Protein AF-A0A9J6G8J6-F1 (afdb_monomer)

Nearest PDB structures (foldseek):
  1gzh-assembly1_A  TM=3.261E-01  e=7.496E+00  Homo sapiens

Secondary structure (DSSP, 8-state):
--------SSS--SSTT--EEEEEEEEE-PPPSSSGGGTB-TTSSBEEEEEEEEETTS-EEEEEEE---

Sequence (69 aa):
MHQGRVVSQNGEKGPRHAIGFIDGSQIEIPTPSELAQSYFNRKKWSSIILQGICDDRKKFRNVFIGLGA

Radius of gyration: 15.29 Å; Cα contacts (8 Å, |Δi|>4): 109; chains: 1; bounding box: 39×19×34 Å

Solvent-accessible surface area (backbone atoms only — not comparable to full-atom values): 4332 Å² total; per-residue (Å²): 142,80,77,86,75,80,82,65,101,60,95,70,76,68,70,86,89,51,72,46,49,78,53,74,47,77,44,80,45,80,73,50,93,68,69,41,72,51,22,40,23,88,87,77,48,29,23,34,34,41,36,43,31,26,38,66,84,74,42,77,77,45,75,48,79,47,66,20,96

Foldseek 3Di:
DDDPPPPDPDDDQPDPPDQKDKDKDWDFDDQDPPPSVQQQEPVGGGTKMWMFITGSVRDTPDIDIGTHD

pLDDT: mean 81.39, std 18.77, range [34.59, 96.0]

Organism: Haemaphysalis longicornis (NCBI:txid44386)

Structure (mmCIF, N/CA/C/O backbone):
data_AF-A0A9J6G8J6-F1
#
_entry.id   AF-A0A9J6G8J6-F1
#
loop_
_atom_site.group_PDB
_atom_site.id
_atom_site.type_symbol
_atom_site.label_atom_id
_atom_site.label_alt_id
_atom_site.label_comp_id
_atom_site.label_asym_id
_atom_site.label_entity_id
_atom_site.label_seq_id
_atom_site.pdbx_PDB_ins_code
_atom_site.Cartn_x
_atom_site.Cartn_y
_atom_site.Cartn_z
_atom_site.occupancy
_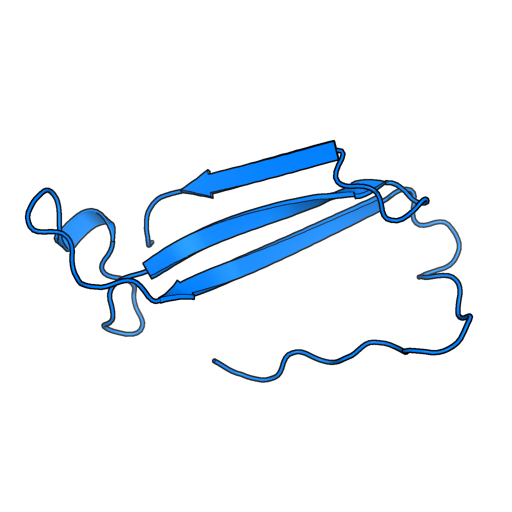atom_site.B_iso_or_equiv
_atom_site.auth_seq_id
_atom_site.auth_comp_id
_atom_site.auth_asym_id
_atom_site.auth_atom_id
_atom_site.pdbx_PDB_model_num
ATOM 1 N N . MET A 1 1 ? 5.098 -0.282 7.803 1.00 45.25 1 MET A N 1
ATOM 2 C CA . MET A 1 1 ? 6.063 0.670 7.229 1.00 45.25 1 MET A CA 1
ATOM 3 C C . MET A 1 1 ? 7.453 0.068 7.362 1.00 45.25 1 MET A C 1
ATOM 5 O O . MET A 1 1 ? 7.943 -0.086 8.472 1.00 45.25 1 MET A O 1
ATOM 9 N N . HIS A 1 2 ? 8.040 -0.389 6.259 1.00 36.56 2 HIS A N 1
ATOM 10 C CA . HIS A 1 2 ? 9.454 -0.745 6.207 1.00 36.56 2 HIS A CA 1
ATOM 11 C C . HIS A 1 2 ? 9.979 -0.270 4.854 1.00 36.56 2 HIS A C 1
ATOM 13 O O . HIS A 1 2 ? 9.616 -0.817 3.822 1.00 36.56 2 HIS A O 1
ATOM 19 N N . GLN A 1 3 ? 10.745 0.818 4.929 1.00 34.59 3 GLN A N 1
ATOM 2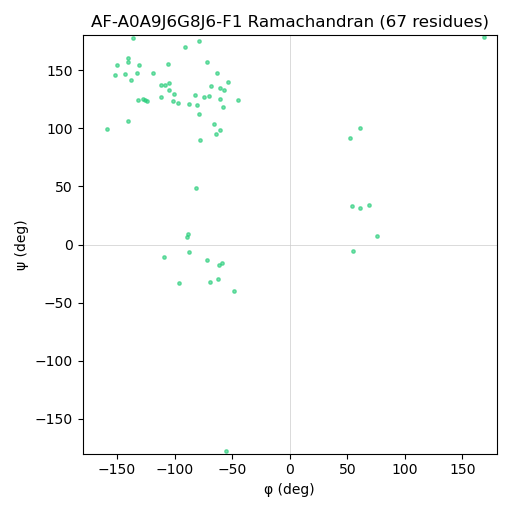0 C CA . GLN A 1 3 ? 11.721 1.306 3.959 1.00 34.59 3 GLN A CA 1
ATOM 21 C C . GLN A 1 3 ? 11.224 1.466 2.516 1.00 34.59 3 GLN A C 1
ATOM 23 O O . GLN A 1 3 ? 11.365 0.582 1.676 1.00 34.59 3 GLN A O 1
ATOM 28 N N . GLY A 1 4 ? 10.748 2.676 2.207 1.00 36.03 4 GLY A N 1
ATOM 29 C CA . GLY A 1 4 ? 10.817 3.185 0.843 1.00 36.03 4 GLY A CA 1
ATOM 30 C C . GLY A 1 4 ? 12.286 3.263 0.442 1.00 36.03 4 GLY A C 1
ATOM 31 O O . GLY A 1 4 ? 12.999 4.188 0.825 1.00 36.03 4 GLY A O 1
ATOM 32 N N . ARG A 1 5 ? 12.761 2.255 -0.290 1.00 39.25 5 ARG A N 1
ATOM 33 C CA . ARG A 1 5 ? 14.047 2.323 -0.971 1.00 39.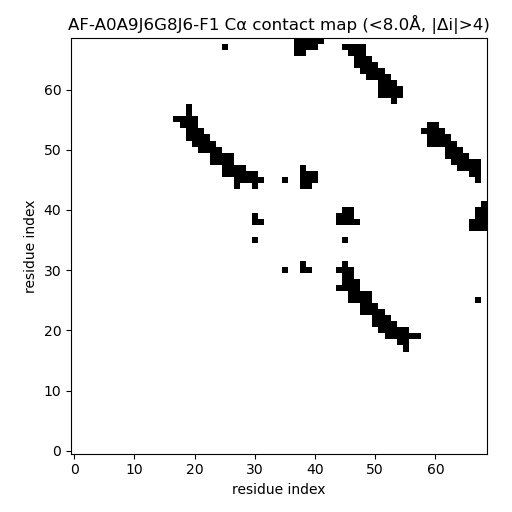25 5 ARG A CA 1
ATOM 34 C C . ARG A 1 5 ? 13.897 3.408 -2.030 1.00 39.25 5 ARG A C 1
ATOM 36 O O . ARG A 1 5 ? 13.252 3.188 -3.050 1.00 39.25 5 ARG A O 1
ATOM 43 N N . VAL A 1 6 ? 14.461 4.588 -1.783 1.00 50.19 6 VAL A N 1
ATOM 44 C CA . VAL A 1 6 ? 14.670 5.577 -2.841 1.00 50.19 6 VAL A CA 1
ATOM 45 C C . VAL A 1 6 ? 15.656 4.943 -3.818 1.00 50.19 6 VAL A C 1
ATOM 47 O O . VAL A 1 6 ? 16.866 4.953 -3.599 1.00 50.19 6 VAL A O 1
ATOM 50 N N . VAL A 1 7 ? 15.137 4.312 -4.871 1.00 49.34 7 VAL A N 1
ATOM 51 C CA . VAL A 1 7 ? 15.952 3.850 -5.993 1.00 49.34 7 VAL A CA 1
ATOM 52 C C . VAL A 1 7 ? 16.243 5.080 -6.849 1.00 49.34 7 VAL A C 1
ATOM 54 O O . VAL A 1 7 ? 15.477 5.433 -7.737 1.00 49.34 7 VAL A O 1
ATOM 57 N N . SER A 1 8 ? 17.354 5.733 -6.503 1.00 48.06 8 SER A N 1
ATOM 58 C CA . SER A 1 8 ? 18.113 6.688 -7.313 1.00 48.06 8 SER A CA 1
ATOM 59 C C . SER A 1 8 ? 17.373 7.965 -7.749 1.00 48.06 8 SER A C 1
ATOM 61 O O . SER A 1 8 ? 16.661 8.012 -8.751 1.00 48.06 8 SER A O 1
ATOM 63 N N . GLN A 1 9 ? 17.636 9.064 -7.030 1.00 52.78 9 GLN A N 1
ATOM 64 C CA . GLN A 1 9 ? 17.442 10.433 -7.525 1.00 52.78 9 GLN A CA 1
ATOM 65 C C . GLN A 1 9 ? 18.624 10.881 -8.407 1.00 52.78 9 GLN A C 1
ATOM 67 O O . GLN A 1 9 ? 19.177 11.944 -8.173 1.00 52.78 9 GLN A O 1
ATOM 72 N N . ASN A 1 10 ? 19.063 10.091 -9.390 1.00 44.81 10 ASN A N 1
ATOM 73 C CA . ASN A 1 10 ? 20.076 10.542 -10.352 1.00 44.81 10 ASN A CA 1
ATOM 74 C C . ASN A 1 10 ? 20.017 9.702 -11.625 1.00 44.81 10 ASN A C 1
ATOM 76 O O . ASN A 1 10 ? 20.563 8.613 -11.633 1.00 44.81 10 ASN A O 1
ATOM 80 N N . GLY A 1 11 ? 19.376 10.203 -12.690 1.00 50.56 11 GLY A N 1
ATOM 81 C CA . GLY A 1 11 ? 19.653 9.861 -14.101 1.00 50.56 11 GLY A CA 1
ATOM 82 C C . GLY A 1 11 ? 19.625 8.394 -14.570 1.00 50.56 11 GLY A C 1
ATOM 83 O O . GLY A 1 11 ? 19.741 8.148 -15.770 1.00 50.56 11 GLY A O 1
ATOM 84 N N . GLU A 1 12 ? 19.458 7.413 -13.691 1.00 55.56 12 GLU A N 1
ATOM 85 C CA . GLU A 1 12 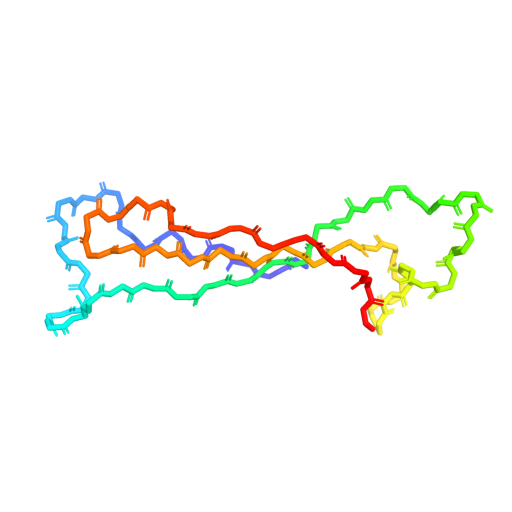? 19.562 6.004 -14.022 1.00 55.56 12 GLU A CA 1
ATOM 86 C C . GLU A 1 12 ? 18.255 5.551 -14.667 1.00 55.56 12 GLU A C 1
ATOM 88 O O . GLU A 1 12 ? 17.148 5.668 -14.120 1.00 55.56 12 GLU A O 1
ATOM 93 N N . LYS A 1 13 ? 18.380 5.066 -15.905 1.00 57.22 13 LYS A N 1
ATOM 94 C CA . LYS A 1 13 ? 17.307 4.321 -16.554 1.00 57.22 13 LYS A CA 1
ATOM 95 C C . LYS A 1 13 ? 17.045 3.091 -15.683 1.00 57.22 13 LYS A C 1
ATOM 97 O O . LYS A 1 13 ? 17.995 2.452 -15.237 1.00 57.22 13 LYS A O 1
ATOM 102 N N . GLY A 1 14 ? 15.767 2.802 -15.425 1.00 63.12 14 GLY A N 1
ATOM 103 C CA . GLY A 1 14 ? 15.349 1.591 -14.716 1.00 63.12 14 GLY A CA 1
ATOM 104 C C . GLY A 1 14 ? 15.877 0.317 -15.395 1.00 63.12 14 GLY A C 1
ATOM 105 O O . GLY A 1 14 ? 16.600 0.412 -16.390 1.00 63.12 14 GLY A O 1
ATOM 106 N N .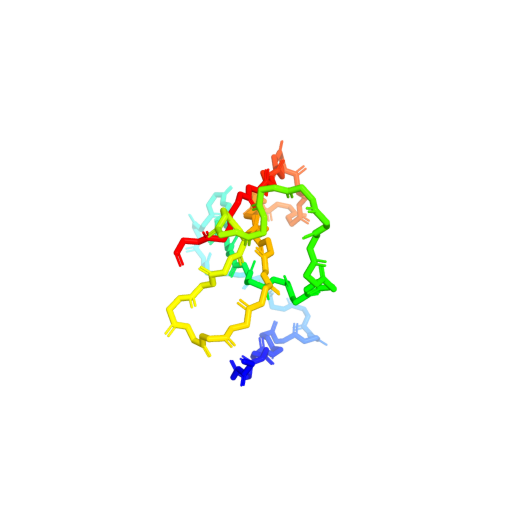 PRO A 1 15 ? 15.536 -0.882 -14.888 1.00 67.31 15 PRO A N 1
ATOM 107 C CA . PRO A 1 15 ? 16.038 -2.142 -15.427 1.00 67.31 15 PRO A CA 1
ATOM 108 C C . PRO A 1 15 ? 15.973 -2.142 -16.957 1.00 67.31 15 PRO A C 1
ATOM 110 O O . PRO A 1 15 ? 14.927 -1.846 -17.543 1.00 67.31 15 PRO A O 1
ATOM 113 N N . ARG A 1 16 ? 17.117 -2.382 -17.610 1.00 68.62 16 ARG A N 1
ATOM 114 C CA . ARG A 1 16 ? 17.197 -2.350 -19.075 1.00 68.62 16 ARG A CA 1
ATOM 115 C C . ARG A 1 16 ? 16.186 -3.362 -19.623 1.00 68.62 16 ARG A C 1
ATOM 117 O O . ARG A 1 16 ? 16.131 -4.481 -19.126 1.00 68.62 16 ARG A O 1
ATOM 124 N N . HIS A 1 17 ? 15.401 -2.950 -20.621 1.00 76.19 17 HIS A N 1
ATOM 125 C CA . HIS A 1 17 ? 14.306 -3.720 -21.239 1.00 76.19 17 HIS A CA 1
ATOM 126 C C . HIS A 1 17 ? 12.993 -3.834 -20.441 1.00 76.19 17 HIS A C 1
ATOM 128 O O . HIS A 1 17 ? 12.086 -4.538 -20.881 1.00 76.19 17 HIS A O 1
ATOM 134 N N . ALA A 1 18 ? 12.831 -3.125 -19.319 1.00 78.94 18 ALA A N 1
ATOM 135 C CA . ALA A 1 18 ? 11.521 -3.011 -18.679 1.00 78.94 18 ALA A CA 1
ATOM 136 C C . ALA A 1 18 ? 10.570 -2.145 -19.527 1.00 78.94 18 ALA A C 1
ATOM 138 O O . ALA A 1 18 ? 10.899 -1.011 -19.867 1.00 78.94 18 ALA A O 1
ATOM 139 N N . ILE A 1 19 ? 9.377 -2.668 -19.825 1.00 85.25 19 ILE A N 1
ATOM 140 C CA . ILE A 1 19 ? 8.298 -1.942 -20.527 1.00 85.25 19 ILE A CA 1
ATOM 141 C C . ILE A 1 19 ? 7.389 -1.146 -19.572 1.00 85.25 19 ILE A C 1
ATOM 143 O O . ILE A 1 19 ? 6.505 -0.411 -20.008 1.00 85.25 19 ILE A O 1
ATOM 147 N N . GLY A 1 20 ? 7.586 -1.313 -18.263 1.00 87.94 20 GLY A N 1
ATOM 148 C CA . GLY A 1 20 ? 6.775 -0.711 -17.216 1.00 87.94 20 GLY A CA 1
ATOM 149 C C . GLY A 1 20 ? 7.069 -1.298 -15.836 1.00 87.94 20 GLY A C 1
ATOM 150 O O . GLY A 1 20 ? 7.900 -2.198 -15.698 1.00 87.94 20 GLY A O 1
ATOM 151 N N . PHE A 1 21 ? 6.382 -0.785 -14.817 1.00 90.44 21 PHE A N 1
ATOM 152 C CA . PHE A 1 21 ? 6.506 -1.208 -13.419 1.00 90.44 21 PHE A CA 1
ATOM 153 C C . PHE A 1 21 ? 5.129 -1.418 -12.796 1.00 90.44 21 PHE A C 1
ATOM 155 O O . PHE A 1 21 ? 4.186 -0.700 -13.126 1.00 90.44 21 PHE A O 1
ATOM 162 N N . ILE A 1 22 ? 5.038 -2.367 -11.868 1.00 93.12 22 ILE A N 1
ATOM 163 C CA . ILE A 1 22 ? 3.873 -2.575 -11.008 1.00 93.12 22 ILE A CA 1
ATOM 164 C C . ILE A 1 22 ? 4.380 -2.542 -9.573 1.00 93.12 22 ILE A C 1
ATOM 166 O O . ILE A 1 22 ? 5.287 -3.299 -9.232 1.00 93.12 22 ILE A O 1
ATOM 170 N N . ASP A 1 23 ? 3.806 -1.672 -8.754 1.00 91.88 23 ASP A N 1
ATOM 171 C CA . ASP A 1 23 ? 4.138 -1.581 -7.335 1.00 91.88 23 ASP A CA 1
ATOM 172 C C . ASP A 1 23 ? 2.877 -1.332 -6.505 1.00 91.88 23 ASP A C 1
ATOM 174 O O . ASP A 1 23 ? 1.867 -0.840 -7.020 1.00 91.88 23 ASP A O 1
ATOM 178 N N . GLY A 1 24 ? 2.929 -1.688 -5.225 1.00 91.62 24 GLY A N 1
ATOM 179 C CA . GLY A 1 24 ? 1.811 -1.557 -4.308 1.00 91.62 24 GLY A CA 1
ATOM 180 C C . GLY A 1 24 ? 2.233 -1.151 -2.902 1.00 91.62 24 GLY A C 1
ATOM 181 O O . GLY A 1 24 ? 3.288 -1.527 -2.399 1.00 91.62 24 GLY A O 1
ATOM 182 N N . SER A 1 25 ? 1.385 -0.375 -2.238 1.00 92.69 25 SER A N 1
ATOM 183 C CA . SER A 1 25 ? 1.605 0.108 -0.877 1.00 92.69 25 SER A CA 1
ATOM 184 C C . SER A 1 25 ? 0.327 0.022 -0.058 1.00 92.69 25 SER A C 1
ATOM 186 O O . SER A 1 25 ? -0.762 0.310 -0.547 1.00 92.69 25 SER A O 1
ATOM 188 N N . GLN A 1 26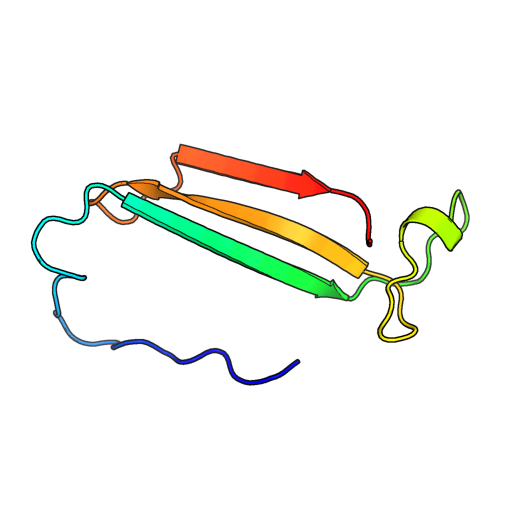 ? 0.465 -0.352 1.215 1.00 93.56 26 GLN A N 1
ATOM 189 C CA . GLN A 1 26 ? -0.617 -0.187 2.183 1.00 93.56 26 GLN A CA 1
ATOM 190 C C . GLN A 1 26 ? -0.528 1.206 2.792 1.00 93.56 26 GLN A C 1
ATOM 192 O O . GLN A 1 26 ? 0.489 1.547 3.401 1.00 93.56 26 GLN A O 1
ATOM 197 N N . ILE A 1 27 ? -1.593 1.982 2.629 1.00 94.06 27 ILE A N 1
ATOM 198 C CA . ILE A 1 27 ? -1.728 3.324 3.189 1.00 94.06 27 ILE A CA 1
ATOM 199 C C . ILE A 1 27 ? -2.604 3.210 4.427 1.00 94.06 27 ILE A C 1
ATOM 201 O O . ILE A 1 27 ? -3.714 2.684 4.358 1.00 94.06 27 ILE A O 1
ATOM 205 N N . GLU A 1 28 ? -2.081 3.665 5.559 1.00 95.25 28 GLU A N 1
ATOM 206 C CA . GLU A 1 28 ? -2.825 3.719 6.814 1.00 95.25 28 GLU A CA 1
ATOM 207 C C . GLU A 1 28 ? -3.927 4.766 6.730 1.00 95.25 28 GLU A C 1
ATOM 209 O O . GLU A 1 28 ? -3.720 5.866 6.216 1.00 95.25 28 GLU A O 1
ATOM 214 N N . ILE A 1 29 ? -5.106 4.397 7.219 1.00 94.06 29 ILE A N 1
ATOM 215 C CA . ILE A 1 29 ? -6.269 5.272 7.281 1.00 94.06 29 ILE A CA 1
ATOM 216 C C . ILE A 1 29 ? -6.873 5.214 8.686 1.00 94.06 29 ILE A C 1
ATOM 218 O O . ILE A 1 29 ? -6.746 4.192 9.368 1.00 94.06 29 ILE A O 1
ATOM 222 N N . PRO A 1 30 ? -7.584 6.266 9.122 1.00 95.06 30 PRO A N 1
ATOM 223 C CA . PRO A 1 30 ? -8.480 6.148 10.262 1.00 95.06 30 PRO A CA 1
ATOM 224 C C . PRO A 1 30 ? -9.462 4.996 10.035 1.00 95.06 30 PRO A C 1
ATOM 226 O O . PRO A 1 30 ? -9.950 4.816 8.919 1.00 95.06 30 PRO A O 1
ATOM 229 N N . THR A 1 31 ? -9.754 4.221 11.080 1.00 94.06 31 THR A N 1
ATOM 230 C CA . THR A 1 31 ? -10.730 3.130 10.993 1.00 94.06 31 THR A CA 1
ATOM 231 C C . THR A 1 31 ? -12.085 3.684 10.549 1.00 94.06 31 THR A C 1
ATOM 233 O O . THR A 1 31 ? -12.649 4.514 11.267 1.00 94.06 31 THR A O 1
ATOM 236 N N . PRO A 1 32 ? -12.614 3.250 9.392 1.00 91.19 32 PRO A N 1
ATOM 237 C CA . PRO A 1 32 ? -13.910 3.719 8.920 1.00 91.19 32 PRO A CA 1
ATOM 238 C C . PRO A 1 32 ? -15.036 3.313 9.874 1.00 91.19 32 PRO A C 1
ATOM 240 O O . PRO A 1 32 ? -14.976 2.252 10.496 1.00 91.19 32 PRO A O 1
ATOM 243 N N . SER A 1 33 ? -16.076 4.144 9.978 1.00 94.12 33 SER A N 1
ATOM 244 C CA . SER A 1 33 ? -17.266 3.842 10.788 1.00 94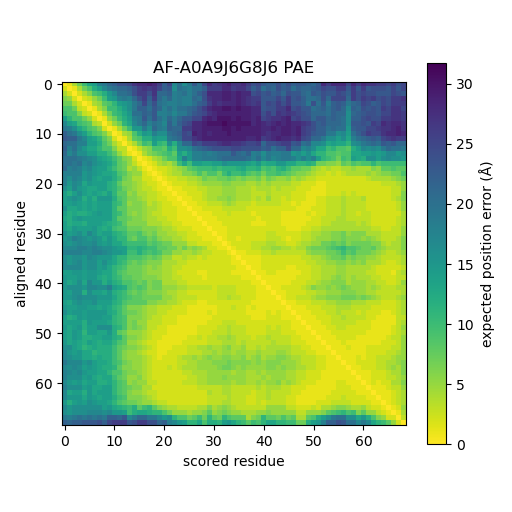.12 33 SER A CA 1
ATOM 245 C C . SER A 1 33 ? -18.102 2.708 10.193 1.00 94.12 33 SER A C 1
ATOM 247 O O . SER A 1 33 ? -18.714 1.934 10.924 1.00 94.12 33 SER A O 1
ATOM 249 N N . GLU A 1 34 ? -18.107 2.597 8.867 1.00 92.62 34 GLU A N 1
ATOM 250 C CA . GLU A 1 34 ? -18.794 1.552 8.117 1.00 92.62 34 GLU A CA 1
ATOM 251 C C . GLU A 1 34 ? -17.782 0.539 7.589 1.00 92.62 34 GLU A C 1
ATOM 253 O O . GLU A 1 34 ? -16.707 0.911 7.122 1.00 92.62 34 GLU A O 1
ATOM 258 N N . LEU A 1 35 ? -18.127 -0.751 7.651 1.00 89.50 35 LEU A N 1
ATOM 259 C CA . LEU A 1 35 ? -17.294 -1.835 7.115 1.00 89.50 35 LEU A CA 1
ATOM 260 C C . LEU A 1 35 ? -15.845 -1.824 7.651 1.00 89.50 35 LEU A C 1
ATOM 262 O O . LEU A 1 35 ? -14.922 -2.225 6.950 1.00 89.50 35 LEU A O 1
ATOM 266 N N . ALA A 1 36 ? -15.628 -1.408 8.905 1.00 90.69 36 ALA A N 1
ATOM 267 C CA . ALA A 1 36 ? -14.302 -1.305 9.531 1.00 90.69 36 ALA A CA 1
ATOM 268 C C . ALA A 1 36 ? -13.432 -2.564 9.344 1.00 90.69 36 ALA A C 1
ATOM 270 O O . ALA A 1 36 ? -12.235 -2.478 9.071 1.00 90.69 36 ALA A O 1
ATOM 271 N N . GLN A 1 37 ? -14.053 -3.744 9.442 1.00 91.44 37 GLN A N 1
ATOM 272 C CA . GLN A 1 37 ? -13.385 -5.034 9.256 1.00 91.44 37 GLN A CA 1
ATOM 273 C C . GLN A 1 37 ? -12.804 -5.212 7.849 1.00 91.44 37 GLN A C 1
ATOM 275 O O . GLN A 1 37 ? -11.785 -5.874 7.702 1.00 91.44 37 GLN A O 1
ATOM 280 N N . SER A 1 38 ? -13.400 -4.591 6.831 1.00 92.75 38 SER A N 1
ATOM 281 C CA . SER A 1 38 ? -12.920 -4.633 5.447 1.00 92.75 38 SER A CA 1
ATOM 282 C C . SER A 1 38 ? -11.645 -3.822 5.219 1.00 92.75 38 SER A C 1
ATOM 284 O O . SER A 1 38 ? -11.020 -3.951 4.175 1.00 92.75 38 SER A O 1
ATOM 286 N N . TYR A 1 39 ? -11.252 -2.968 6.163 1.00 93.00 39 TYR A N 1
ATOM 287 C CA . TYR A 1 39 ? -10.012 -2.194 6.079 1.00 93.00 39 TYR A CA 1
ATOM 288 C C . TYR A 1 39 ? -8.960 -2.685 7.072 1.00 93.00 39 TYR A C 1
ATOM 290 O O . TYR A 1 39 ? -7.802 -2.278 6.989 1.00 93.00 39 TYR A O 1
ATOM 298 N N . PHE A 1 40 ? -9.336 -3.561 8.004 1.00 93.44 40 PHE A N 1
ATOM 299 C CA . PHE A 1 40 ? -8.448 -4.057 9.041 1.00 93.44 40 PHE A CA 1
ATOM 300 C C . PHE A 1 40 ? -7.530 -5.147 8.494 1.00 93.44 40 PHE A C 1
ATOM 302 O O . PHE A 1 40 ? -7.969 -6.245 8.164 1.00 93.44 40 PHE A O 1
ATOM 309 N N . ASN A 1 41 ? -6.238 -4.848 8.414 1.00 91.62 41 ASN A N 1
ATOM 310 C CA . ASN A 1 41 ? -5.272 -5.751 7.803 1.00 91.62 41 ASN A CA 1
ATOM 311 C C . ASN A 1 41 ? -4.634 -6.724 8.813 1.00 91.62 41 ASN A C 1
ATOM 313 O O . ASN A 1 41 ? -4.696 -6.549 10.035 1.00 91.62 41 ASN A O 1
ATOM 317 N N . ARG A 1 42 ? -3.888 -7.717 8.307 1.00 89.94 42 ARG A N 1
ATOM 318 C CA . ARG A 1 42 ? -3.129 -8.678 9.148 1.00 89.94 42 ARG A CA 1
ATOM 319 C C . ARG A 1 42 ? -2.090 -8.057 10.092 1.00 89.94 42 ARG A C 1
ATOM 321 O O . ARG A 1 42 ? -1.613 -8.733 11.002 1.00 89.94 42 ARG A O 1
ATOM 328 N N . LYS A 1 43 ? -1.708 -6.795 9.886 1.00 90.50 43 LYS A N 1
ATOM 329 C CA . LYS A 1 43 ? -0.777 -6.058 10.756 1.00 90.50 43 LYS A CA 1
ATOM 330 C C . LYS A 1 43 ? -1.498 -5.327 11.896 1.00 90.50 43 LYS A C 1
ATOM 332 O O . LYS A 1 43 ? -0.833 -4.640 12.665 1.00 90.50 43 LYS A O 1
ATOM 337 N N . LYS A 1 44 ? -2.810 -5.540 12.042 1.00 92.81 44 LYS A N 1
ATOM 338 C CA . LYS A 1 44 ? -3.667 -5.017 13.111 1.00 92.81 44 LYS A CA 1
ATOM 339 C C . LYS A 1 44 ? -3.889 -3.499 13.068 1.00 92.81 44 LYS A C 1
ATOM 341 O O . LYS A 1 44 ? -4.024 -2.872 14.114 1.00 92.81 44 LYS A O 1
ATOM 346 N N . TRP A 1 45 ? -3.942 -2.916 11.872 1.00 93.81 45 TRP A N 1
ATOM 347 C CA . TRP A 1 45 ? -4.336 -1.517 11.655 1.00 93.81 45 TRP A CA 1
ATOM 348 C C . TRP A 1 45 ? -5.206 -1.377 10.402 1.00 93.81 45 TRP A C 1
ATOM 350 O O . TRP A 1 45 ? -5.224 -2.263 9.544 1.00 93.81 45 TRP A O 1
ATOM 360 N N . SER A 1 46 ? -5.947 -0.273 10.315 1.00 95.12 46 SER A N 1
ATOM 361 C CA . SER A 1 46 ? -6.854 0.015 9.199 1.00 95.12 46 SER A CA 1
ATOM 362 C C . SER A 1 46 ? -6.095 0.617 8.019 1.00 95.12 46 SER A C 1
ATOM 364 O O . SER A 1 46 ? -5.338 1.574 8.173 1.00 95.12 46 SER A O 1
ATOM 366 N N . SER A 1 47 ? -6.272 0.053 6.828 1.00 95.56 47 SER A N 1
ATOM 367 C CA . SER A 1 47 ? -5.513 0.435 5.640 1.00 95.56 47 SER A CA 1
ATOM 368 C C . SER A 1 47 ? -6.285 0.251 4.346 1.00 95.56 47 SER A C 1
ATOM 370 O O . SER A 1 47 ? -7.115 -0.650 4.244 1.00 95.56 47 SER A O 1
ATOM 372 N N . ILE A 1 48 ? -5.908 1.021 3.332 1.00 95.06 48 ILE A N 1
ATOM 373 C CA . ILE A 1 48 ? -6.234 0.744 1.930 1.00 95.06 48 ILE A CA 1
ATOM 374 C C . ILE A 1 48 ? -5.003 0.223 1.194 1.00 95.06 48 ILE A C 1
ATOM 376 O O . ILE A 1 48 ? -3.862 0.512 1.568 1.00 95.06 48 ILE A O 1
ATOM 380 N N . ILE A 1 49 ? -5.236 -0.530 0.125 1.00 94.19 49 ILE A N 1
ATOM 381 C CA . ILE A 1 49 ? -4.189 -0.970 -0.797 1.00 94.19 49 ILE A CA 1
ATOM 382 C C . ILE A 1 49 ? -4.179 -0.015 -1.990 1.00 94.19 49 ILE A C 1
ATOM 384 O O . ILE A 1 49 ? -5.184 0.109 -2.685 1.00 94.19 49 ILE A O 1
ATOM 388 N N . LEU A 1 50 ? -3.043 0.634 -2.239 1.00 94.94 50 LEU A N 1
ATOM 389 C CA . LEU A 1 50 ? -2.760 1.370 -3.469 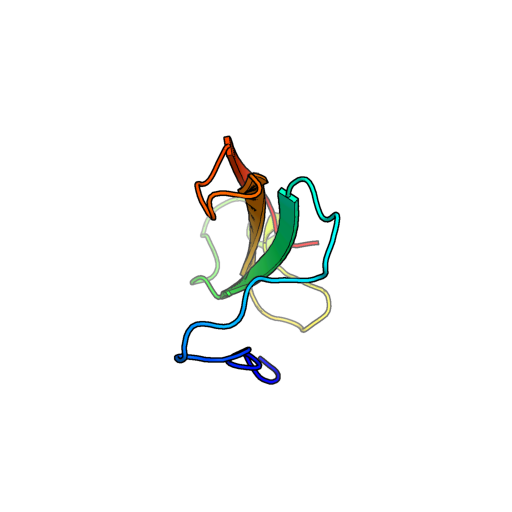1.00 94.94 50 LEU A CA 1
ATOM 390 C C . LEU A 1 50 ? -1.885 0.496 -4.365 1.00 94.94 50 LEU A C 1
ATOM 392 O O . LEU A 1 50 ? -0.843 0.032 -3.908 1.00 94.94 50 LEU A O 1
ATOM 396 N N . GLN A 1 51 ? -2.257 0.316 -5.629 1.00 95.06 51 GLN A N 1
ATOM 397 C CA . GLN A 1 51 ? -1.421 -0.336 -6.636 1.00 95.06 51 GLN A CA 1
ATOM 398 C C . GLN A 1 51 ? -1.304 0.557 -7.871 1.00 95.06 51 GLN A C 1
ATOM 400 O O . GLN A 1 51 ? -2.309 0.964 -8.451 1.00 95.06 51 GLN A O 1
ATOM 405 N N . GLY A 1 52 ? -0.074 0.865 -8.273 1.00 94.75 52 GLY A N 1
ATOM 406 C CA . GLY A 1 52 ? 0.225 1.687 -9.441 1.00 94.75 52 GLY A CA 1
ATOM 407 C C . GLY A 1 52 ? 0.875 0.866 -10.548 1.00 94.75 52 GLY A C 1
ATOM 408 O O . GLY A 1 52 ? 1.772 0.064 -10.287 1.00 94.75 52 GLY A O 1
ATOM 409 N N . ILE A 1 53 ? 0.443 1.094 -11.787 1.00 94.62 53 ILE A N 1
ATOM 410 C CA . ILE A 1 53 ? 1.096 0.585 -12.997 1.00 94.62 53 ILE A CA 1
ATOM 411 C C . ILE A 1 53 ? 1.683 1.772 -13.746 1.00 94.62 53 ILE A C 1
ATOM 413 O O . ILE A 1 53 ? 0.956 2.717 -14.062 1.00 94.62 53 ILE A O 1
ATOM 417 N N . CYS A 1 54 ? 2.968 1.710 -14.074 1.00 92.38 54 CYS A N 1
ATOM 418 C CA . CYS A 1 54 ? 3.670 2.731 -14.845 1.00 92.38 54 CYS A CA 1
ATOM 419 C C . CYS A 1 54 ? 4.209 2.163 -16.154 1.00 92.38 54 CYS A C 1
ATOM 421 O O . CYS A 1 54 ? 4.610 1.004 -16.199 1.00 92.38 54 CYS A O 1
ATOM 423 N N . ASP A 1 55 ? 4.265 2.990 -17.195 1.00 90.06 55 ASP A N 1
ATOM 424 C CA . ASP A 1 55 ? 5.014 2.680 -18.414 1.00 90.06 55 ASP A CA 1
ATOM 425 C C . ASP A 1 55 ? 6.528 2.921 -18.236 1.00 90.06 55 ASP A C 1
ATOM 427 O O . ASP A 1 55 ? 7.004 3.409 -17.203 1.00 90.06 55 ASP A O 1
ATOM 431 N N . ASP A 1 56 ? 7.297 2.575 -19.263 1.00 87.75 56 ASP A N 1
ATOM 432 C CA . ASP A 1 56 ? 8.743 2.801 -19.369 1.00 87.75 56 ASP A CA 1
ATOM 433 C C . ASP A 1 56 ? 9.143 4.291 -19.326 1.00 87.75 56 ASP A C 1
ATOM 435 O O . ASP A 1 56 ? 10.285 4.637 -19.006 1.00 87.75 56 ASP A O 1
ATOM 439 N N . ARG A 1 57 ? 8.186 5.195 -19.562 1.00 87.94 57 ARG A N 1
ATOM 440 C CA . ARG A 1 57 ? 8.328 6.652 -19.422 1.00 87.94 57 ARG A CA 1
ATOM 441 C C . ARG A 1 57 ? 8.012 7.149 -18.011 1.00 87.94 57 ARG A C 1
ATOM 443 O O . ARG A 1 57 ? 7.964 8.365 -17.796 1.00 87.94 57 ARG A O 1
ATOM 450 N N . LYS A 1 58 ? 7.840 6.237 -17.048 1.00 85.12 58 LYS A N 1
ATOM 451 C CA . LYS A 1 58 ? 7.529 6.532 -15.641 1.00 85.12 58 LYS A CA 1
ATOM 452 C C . LYS A 1 58 ? 6.195 7.281 -15.487 1.00 85.12 58 LYS A C 1
ATOM 454 O O . LYS A 1 58 ? 6.055 8.112 -14.588 1.00 85.12 58 LYS A O 1
ATOM 459 N N . LYS A 1 59 ? 5.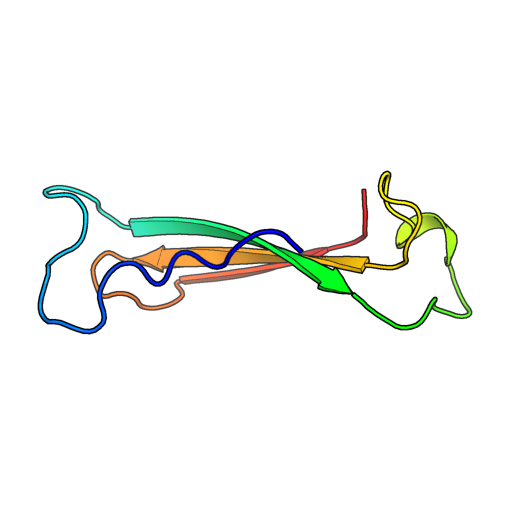221 7.041 -16.372 1.00 90.38 59 LYS A N 1
ATOM 460 C CA . LYS A 1 59 ? 3.867 7.607 -16.282 1.00 90.38 59 LYS A CA 1
ATOM 461 C C . LYS A 1 59 ? 2.885 6.550 -15.809 1.00 90.38 59 LYS A C 1
ATOM 463 O O . LYS A 1 59 ? 2.856 5.448 -16.352 1.00 90.38 59 LYS A O 1
ATOM 468 N N . PHE A 1 60 ? 2.044 6.912 -14.840 1.00 93.38 60 PHE A N 1
ATOM 469 C CA . PHE A 1 60 ? 0.955 6.046 -14.406 1.00 93.38 60 PHE A CA 1
ATOM 470 C C . PHE A 1 60 ? 0.009 5.768 -15.574 1.00 93.38 60 PHE A C 1
ATOM 472 O O . PHE A 1 60 ? -0.509 6.683 -16.215 1.00 93.38 60 PHE A O 1
ATOM 479 N N . ARG A 1 61 ? -0.202 4.485 -15.844 1.00 95.12 61 ARG A N 1
ATOM 480 C CA . ARG A 1 61 ? -1.184 3.980 -16.804 1.00 95.12 61 ARG A CA 1
ATOM 481 C C . ARG A 1 61 ? -2.472 3.584 -16.110 1.00 95.12 61 ARG A C 1
ATOM 483 O O . ARG A 1 61 ? -3.540 3.707 -16.699 1.00 95.12 61 ARG A O 1
ATOM 490 N N . ASN A 1 62 ? -2.355 3.099 -14.879 1.00 96.00 62 ASN A N 1
ATOM 491 C CA . ASN A 1 62 ? -3.477 2.695 -14.056 1.00 96.00 62 ASN A CA 1
ATOM 492 C C . ASN A 1 62 ? -3.111 2.862 -12.579 1.00 96.00 62 ASN A C 1
ATOM 494 O O . ASN A 1 62 ? -1.955 2.660 -12.193 1.00 96.00 62 ASN A O 1
ATOM 498 N N . VAL A 1 63 ? -4.105 3.229 -11.780 1.00 95.25 63 VAL A N 1
ATOM 499 C CA . VAL A 1 63 ? -4.029 3.250 -10.326 1.00 95.25 63 VAL A CA 1
ATOM 500 C C . VAL A 1 63 ? -5.270 2.546 -9.798 1.00 95.25 63 VAL A C 1
ATOM 502 O O . VAL A 1 63 ? -6.392 2.937 -10.116 1.00 95.25 63 VAL A O 1
ATOM 505 N N . PHE A 1 64 ? -5.056 1.527 -8.977 1.00 95.56 64 PHE A N 1
ATOM 506 C CA . PHE A 1 64 ? -6.106 0.821 -8.265 1.00 95.56 64 PHE A CA 1
ATOM 507 C C . PHE A 1 64 ? -6.042 1.158 -6.776 1.00 95.56 64 PHE A C 1
ATOM 509 O O . PHE A 1 64 ? -4.961 1.188 -6.184 1.00 95.56 64 PHE A O 1
ATOM 516 N N . ILE A 1 65 ? -7.212 1.392 -6.182 1.00 94.31 65 ILE A N 1
ATOM 517 C CA . ILE A 1 65 ? -7.387 1.600 -4.746 1.00 94.31 65 ILE A CA 1
ATOM 518 C C . ILE A 1 65 ? -8.406 0.578 -4.255 1.00 94.31 65 ILE A C 1
ATOM 520 O O . ILE A 1 65 ? -9.524 0.520 -4.766 1.00 94.31 65 ILE A O 1
ATOM 524 N N . GLY A 1 66 ? -8.011 -0.223 -3.269 1.00 89.56 66 GLY A N 1
ATOM 525 C CA . GLY A 1 66 ? -8.823 -1.307 -2.733 1.00 89.56 66 GLY A CA 1
ATOM 526 C C . GLY A 1 66 ? -8.814 -1.390 -1.211 1.00 89.56 66 GLY A C 1
ATOM 527 O O . GLY A 1 66 ? -8.133 -0.637 -0.512 1.00 89.56 66 GLY A O 1
ATOM 528 N N . LEU A 1 67 ? -9.595 -2.345 -0.719 1.00 87.44 67 LEU A N 1
ATOM 529 C CA . LEU A 1 67 ? -9.782 -2.652 0.696 1.00 87.44 67 LEU A CA 1
ATOM 530 C C . LEU A 1 67 ? -8.544 -3.329 1.312 1.00 87.44 67 LEU A C 1
ATOM 532 O O . LEU A 1 67 ? -7.722 -3.913 0.603 1.00 87.44 67 LEU A O 1
ATOM 536 N N . GLY A 1 68 ? -8.406 -3.223 2.634 1.00 75.69 68 GLY A N 1
ATOM 537 C CA . GLY A 1 68 ? -7.322 -3.842 3.396 1.00 75.69 68 GLY A CA 1
ATOM 538 C C . GLY A 1 68 ? -7.542 -5.349 3.536 1.00 75.69 68 GLY A C 1
ATOM 539 O O . GLY A 1 68 ? -8.607 -5.776 3.959 1.00 75.69 68 GLY A O 1
ATOM 540 N N . ALA A 1 69 ? -6.544 -6.148 3.154 1.00 59.75 69 ALA A N 1
ATOM 541 C CA . ALA A 1 69 ? -6.594 -7.615 3.187 1.00 59.75 69 ALA A CA 1
ATOM 542 C C . ALA A 1 69 ? -6.202 -8.241 4.536 1.00 59.75 69 ALA A C 1
ATOM 544 O O . ALA A 1 69 ? -5.289 -7.697 5.213 1.00 59.75 69 ALA A O 1
#

Mean predicted aligned error: 8.95 Å